Protein AF-A0AAF0VC03-F1 (afdb_monomer)

Sequence (103 aa):
TRFEVRVPGADSNPYLVLATIISLGLRGIERKLEISSPPLAKGNMADIDSHKLVRLARSLKEANERFMRQGSVAREIFGDEFVQHFGGTREHEIQLWEQTVTD

Radius of gyration: 16.44 Å; Cα contacts (8 Å, |Δi|>4): 39; chains: 1; bounding box: 40×31×49 Å

pLDDT: mean 89.83, std 13.24, range [54.06, 98.56]

Foldseek 3Di:
DDDDDPPDDPPDDVVVVVLVVVQVVVVCVVVVDDPQDDPDDPDPPPPDPVVSDDDDDPDLVRNLCQQQDDPHVNCVRVNNVCNVVVSVVSVVVVVVVVPDDDD

Structure (mmCIF, N/CA/C/O backbone):
data_AF-A0AAF0VC03-F1
#
_entry.id   AF-A0AAF0VC03-F1
#
loop_
_atom_site.group_PDB
_atom_site.id
_atom_site.type_symbol
_atom_site.label_atom_id
_atom_site.label_alt_id
_atom_site.label_comp_id
_atom_site.label_asym_id
_atom_site.label_entity_id
_atom_site.label_seq_id
_atom_site.pdbx_PDB_ins_code
_atom_site.Cartn_x
_atom_site.Cartn_y
_atom_site.Cartn_z
_atom_site.occupancy
_atom_site.B_iso_or_equiv
_atom_site.auth_seq_id
_atom_site.auth_comp_id
_atom_site.auth_asym_id
_atom_site.auth_atom_id
_atom_site.pdbx_PDB_model_num
ATOM 1 N N . THR A 1 1 ? 22.233 -10.449 -8.658 1.00 81.25 1 THR A N 1
ATOM 2 C CA . THR A 1 1 ? 21.700 -9.107 -8.332 1.00 81.25 1 THR A CA 1
ATOM 3 C C . THR A 1 1 ? 20.280 -9.247 -7.815 1.00 81.25 1 THR A C 1
ATOM 5 O O . THR A 1 1 ? 19.571 -10.084 -8.354 1.00 81.25 1 THR A O 1
ATOM 8 N N . ARG A 1 2 ? 19.877 -8.513 -6.765 1.00 87.00 2 ARG A N 1
ATOM 9 C CA . ARG A 1 2 ? 18.509 -8.543 -6.199 1.00 87.00 2 ARG A CA 1
ATOM 10 C C . ARG A 1 2 ? 18.029 -7.136 -5.837 1.00 87.00 2 ARG A C 1
ATOM 12 O O . ARG A 1 2 ? 18.863 -6.286 -5.537 1.00 87.00 2 ARG A O 1
ATOM 19 N N . PHE A 1 3 ? 16.714 -6.932 -5.819 1.00 85.00 3 PHE A N 1
ATOM 20 C CA . PHE A 1 3 ? 16.065 -5.716 -5.327 1.00 85.00 3 PHE A CA 1
ATOM 21 C C . PHE A 1 3 ? 15.442 -5.997 -3.953 1.00 85.00 3 PHE A C 1
ATOM 23 O O . PHE A 1 3 ? 14.741 -6.993 -3.796 1.00 85.00 3 PHE A O 1
ATOM 30 N N . GLU A 1 4 ? 15.737 -5.171 -2.949 1.00 90.06 4 GLU A N 1
ATOM 31 C CA . GLU A 1 4 ? 15.247 -5.345 -1.575 1.00 90.06 4 GLU A CA 1
ATOM 32 C C . GLU A 1 4 ? 14.234 -4.243 -1.243 1.00 90.06 4 GLU A C 1
ATOM 34 O O . GLU A 1 4 ? 14.589 -3.067 -1.170 1.00 90.06 4 GLU A O 1
ATOM 39 N N . VAL A 1 5 ? 12.972 -4.622 -1.023 1.00 91.81 5 VAL A N 1
ATOM 40 C CA . VAL A 1 5 ? 11.905 -3.700 -0.614 1.00 91.81 5 VAL A CA 1
ATOM 41 C C . VAL A 1 5 ? 11.752 -3.771 0.901 1.00 91.81 5 VAL A C 1
ATOM 43 O O . VAL A 1 5 ? 11.238 -4.750 1.429 1.00 91.81 5 VAL A O 1
ATOM 46 N N . ARG A 1 6 ? 12.207 -2.728 1.601 1.00 92.44 6 ARG A N 1
ATOM 47 C CA . ARG A 1 6 ? 12.274 -2.679 3.078 1.00 92.44 6 ARG A CA 1
ATOM 48 C C . ARG A 1 6 ? 11.104 -1.934 3.738 1.00 92.44 6 ARG A C 1
ATOM 50 O O . ARG A 1 6 ? 11.177 -1.626 4.919 1.00 92.44 6 ARG A O 1
ATOM 57 N N . VAL A 1 7 ? 10.083 -1.572 2.959 1.00 93.19 7 VAL A N 1
ATOM 58 C CA . VAL A 1 7 ? 8.918 -0.796 3.424 1.00 93.19 7 VAL A CA 1
ATOM 59 C C . VAL A 1 7 ? 7.889 -1.653 4.182 1.00 93.19 7 VAL A C 1
ATOM 61 O O . VAL A 1 7 ? 7.402 -1.175 5.202 1.00 93.19 7 VAL A O 1
ATOM 64 N N . PRO A 1 8 ? 7.536 -2.879 3.738 1.00 95.62 8 PRO A N 1
ATOM 65 C CA . PRO A 1 8 ? 6.563 -3.710 4.448 1.00 95.62 8 PRO A CA 1
ATOM 66 C C . PRO A 1 8 ? 7.030 -4.102 5.856 1.00 95.62 8 PRO A C 1
ATOM 68 O O . PRO A 1 8 ? 8.179 -4.509 6.040 1.00 95.62 8 PRO A O 1
ATOM 71 N N . GLY A 1 9 ? 6.118 -4.008 6.827 1.00 95.00 9 GLY A N 1
ATOM 72 C CA . GLY A 1 9 ? 6.304 -4.495 8.195 1.00 95.00 9 GLY A CA 1
ATOM 73 C C . GLY A 1 9 ? 5.940 -5.975 8.351 1.00 95.00 9 GLY A C 1
ATOM 74 O O . GLY A 1 9 ? 5.387 -6.598 7.444 1.00 95.00 9 GLY A O 1
ATOM 75 N N . ALA A 1 10 ? 6.242 -6.553 9.517 1.00 95.06 10 ALA A N 1
ATOM 76 C CA . ALA A 1 10 ? 5.933 -7.957 9.827 1.00 95.06 10 ALA A CA 1
ATOM 77 C C . ALA A 1 10 ? 4.422 -8.243 9.968 1.00 95.06 10 ALA A C 1
ATOM 79 O O . ALA A 1 10 ? 3.996 -9.390 9.888 1.00 95.06 10 ALA A O 1
ATOM 80 N N . ASP A 1 11 ? 3.628 -7.195 10.165 1.00 94.94 11 ASP A N 1
ATOM 81 C CA . ASP A 1 11 ? 2.166 -7.173 10.240 1.00 94.94 11 ASP A CA 1
ATOM 82 C C . ASP A 1 11 ? 1.482 -7.194 8.859 1.00 94.94 11 ASP A C 1
ATOM 84 O O . ASP A 1 11 ? 0.266 -7.347 8.756 1.00 94.94 11 ASP A O 1
ATOM 88 N N . SER A 1 12 ? 2.250 -7.046 7.777 1.00 96.31 12 SER A N 1
ATOM 89 C CA . SER A 1 12 ? 1.712 -6.972 6.420 1.00 96.31 12 SER A CA 1
ATOM 90 C C . SER A 1 12 ? 1.285 -8.342 5.883 1.00 96.31 12 SER A C 1
ATOM 92 O O . SER A 1 12 ? 1.979 -9.344 6.047 1.00 96.31 12 SER A O 1
ATOM 94 N N . ASN A 1 13 ? 0.177 -8.385 5.136 1.00 97.06 13 ASN A N 1
ATOM 95 C CA . ASN A 1 13 ? -0.236 -9.598 4.429 1.00 97.06 13 ASN A CA 1
ATOM 96 C C . ASN A 1 13 ? 0.762 -9.917 3.289 1.00 97.06 13 ASN A C 1
ATOM 98 O O . ASN A 1 13 ? 0.860 -9.131 2.339 1.00 97.06 13 ASN A O 1
ATOM 102 N N . PRO A 1 14 ? 1.471 -11.063 3.323 1.00 96.94 14 PRO A N 1
ATOM 103 C CA . PRO A 1 14 ? 2.548 -11.354 2.375 1.00 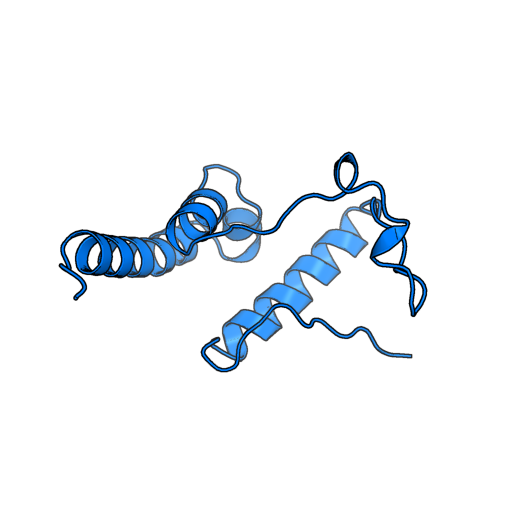96.94 14 PRO A CA 1
ATOM 104 C C . PRO A 1 14 ? 2.060 -11.487 0.927 1.00 96.94 14 PRO A C 1
ATOM 106 O O . PRO A 1 14 ? 2.791 -11.133 0.001 1.00 96.94 14 PRO A O 1
ATOM 109 N N . TYR A 1 15 ? 0.820 -11.936 0.716 1.00 97.31 15 TYR A N 1
ATOM 110 C CA . TYR A 1 15 ? 0.236 -12.048 -0.620 1.00 97.31 15 TYR A CA 1
ATOM 111 C C . TYR A 1 15 ? -0.007 -10.668 -1.233 1.00 97.31 15 TYR A C 1
ATOM 113 O O . TYR A 1 15 ? 0.374 -10.427 -2.377 1.00 97.31 15 TYR A O 1
ATOM 121 N N . LEU A 1 16 ? -0.577 -9.740 -0.456 1.00 96.94 16 LEU A N 1
ATOM 122 C CA . LEU A 1 16 ? -0.814 -8.368 -0.912 1.00 96.94 16 LEU A CA 1
ATOM 123 C C . LEU A 1 16 ? 0.499 -7.620 -1.148 1.00 96.94 16 LEU A C 1
ATOM 125 O O . LEU A 1 16 ? 0.617 -6.884 -2.126 1.00 96.94 16 LEU A O 1
ATOM 129 N N . VAL A 1 17 ? 1.505 -7.841 -0.298 1.00 96.94 17 VAL A N 1
ATOM 130 C CA . VAL A 1 17 ? 2.844 -7.266 -0.479 1.00 96.94 17 VA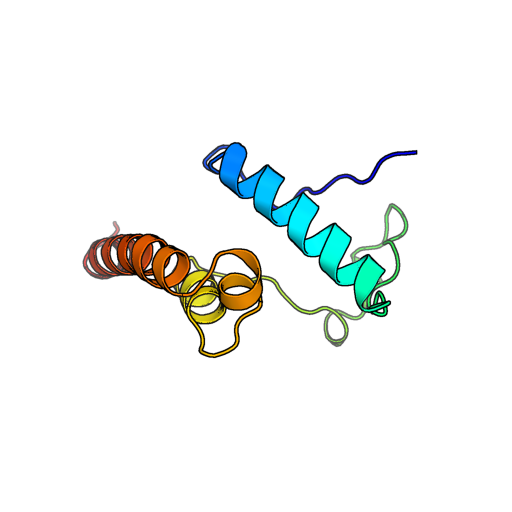L A CA 1
ATOM 131 C C . VAL A 1 17 ? 3.463 -7.738 -1.792 1.00 96.94 17 VAL A C 1
ATOM 133 O O . VAL A 1 17 ? 3.888 -6.910 -2.598 1.00 96.94 17 VAL A O 1
ATOM 136 N N . LEU A 1 18 ? 3.488 -9.050 -2.040 1.00 96.75 18 LEU A N 1
ATOM 137 C CA . LEU A 1 18 ? 4.100 -9.596 -3.249 1.00 96.75 18 LEU A CA 1
ATOM 138 C C . LEU A 1 18 ? 3.347 -9.163 -4.515 1.00 96.75 18 LEU A C 1
ATOM 140 O O . LEU A 1 18 ? 3.984 -8.734 -5.477 1.00 96.75 18 LEU A O 1
ATOM 144 N N . ALA A 1 19 ? 2.010 -9.198 -4.491 1.00 97.06 19 ALA A N 1
ATOM 145 C CA . ALA A 1 19 ? 1.177 -8.705 -5.587 1.00 97.06 19 ALA A CA 1
ATOM 146 C C . ALA A 1 19 ? 1.456 -7.221 -5.881 1.00 97.06 19 ALA A C 1
ATOM 148 O O . ALA A 1 19 ? 1.665 -6.849 -7.032 1.00 97.06 19 ALA A O 1
ATOM 149 N N . THR A 1 20 ? 1.554 -6.385 -4.841 1.00 97.19 20 THR A N 1
ATOM 150 C CA . THR A 1 20 ? 1.875 -4.956 -4.980 1.00 97.19 20 THR A CA 1
ATOM 151 C C . THR A 1 20 ? 3.237 -4.747 -5.641 1.00 97.19 20 THR A C 1
ATOM 153 O O . THR A 1 20 ? 3.350 -3.966 -6.585 1.00 97.19 20 THR A O 1
ATOM 156 N N . ILE A 1 21 ? 4.276 -5.441 -5.160 1.00 96.50 21 ILE A N 1
ATOM 157 C CA . ILE A 1 21 ? 5.650 -5.285 -5.661 1.00 96.50 21 ILE A CA 1
ATOM 158 C C . ILE A 1 21 ? 5.742 -5.700 -7.132 1.00 96.50 21 ILE A C 1
ATOM 160 O O . ILE A 1 21 ? 6.320 -4.965 -7.934 1.00 96.50 21 ILE A O 1
ATOM 164 N N . ILE A 1 22 ? 5.163 -6.849 -7.494 1.00 96.50 22 ILE A N 1
ATOM 165 C CA . ILE A 1 22 ? 5.194 -7.353 -8.872 1.00 96.50 22 ILE A CA 1
ATOM 166 C C . ILE A 1 22 ? 4.422 -6.411 -9.801 1.00 96.50 22 ILE A C 1
ATOM 168 O O . ILE A 1 22 ? 4.970 -5.996 -10.821 1.00 96.50 22 ILE A O 1
ATOM 172 N N . SER A 1 23 ? 3.197 -6.017 -9.440 1.00 97.50 23 SER A N 1
ATOM 173 C CA . SER A 1 23 ? 2.373 -5.151 -10.290 1.00 97.50 23 SER A CA 1
ATOM 174 C C . SER A 1 23 ? 2.973 -3.756 -10.471 1.00 97.50 23 SER A C 1
ATOM 176 O O . SER A 1 23 ? 2.986 -3.234 -11.584 1.00 97.50 23 SER A O 1
ATOM 178 N N . LEU A 1 24 ? 3.534 -3.150 -9.416 1.00 96.44 24 LEU A N 1
ATOM 179 C CA . LEU A 1 24 ? 4.226 -1.859 -9.530 1.00 96.44 24 LEU A CA 1
ATOM 180 C C . LEU A 1 24 ? 5.508 -1.962 -10.359 1.00 96.44 24 LEU A C 1
ATOM 182 O O . LEU A 1 24 ? 5.801 -1.057 -11.143 1.00 96.44 24 LEU A O 1
ATOM 186 N N . GLY A 1 25 ? 6.261 -3.054 -10.199 1.00 95.00 25 GLY A N 1
ATOM 187 C CA . GLY A 1 25 ? 7.451 -3.329 -10.999 1.00 95.00 25 GLY A CA 1
ATOM 188 C C . GLY A 1 25 ? 7.115 -3.445 -12.484 1.00 95.00 25 GLY A C 1
ATOM 189 O O . GLY A 1 25 ? 7.725 -2.760 -13.305 1.00 95.00 25 GLY A O 1
ATOM 190 N N . LEU A 1 26 ? 6.096 -4.242 -12.821 1.00 96.81 26 LEU A N 1
ATOM 191 C CA . LEU A 1 26 ? 5.623 -4.406 -14.195 1.00 96.81 26 LEU A CA 1
ATOM 192 C C . LEU A 1 26 ? 5.135 -3.077 -14.783 1.00 96.81 26 LEU A C 1
ATOM 194 O O . LEU A 1 26 ? 5.600 -2.676 -15.847 1.00 96.81 26 LEU A O 1
ATOM 198 N N . ARG A 1 27 ? 4.304 -2.333 -14.044 1.00 97.00 27 ARG A N 1
ATOM 199 C CA . ARG A 1 27 ? 3.827 -0.999 -14.436 1.00 97.00 27 ARG A CA 1
ATOM 200 C C . ARG A 1 27 ? 4.975 -0.037 -14.749 1.00 97.00 27 ARG A C 1
ATOM 202 O O . ARG A 1 27 ? 4.894 0.734 -15.705 1.00 97.00 27 ARG A O 1
ATOM 209 N N . GLY A 1 28 ? 6.032 -0.053 -13.936 1.00 95.75 28 GLY A N 1
ATOM 210 C CA . GLY A 1 28 ? 7.227 0.762 -14.154 1.00 95.75 28 GLY A CA 1
ATOM 211 C C . GLY A 1 28 ? 7.949 0.409 -15.454 1.00 95.75 28 GLY A C 1
ATOM 212 O O . GLY A 1 28 ? 8.325 1.313 -16.200 1.00 95.75 28 GLY A O 1
ATOM 213 N N . ILE A 1 29 ? 8.087 -0.889 -15.744 1.00 96.12 29 ILE A N 1
ATOM 214 C CA . ILE A 1 29 ? 8.711 -1.406 -16.970 1.00 96.12 29 ILE A CA 1
ATOM 215 C C . ILE A 1 29 ? 7.881 -1.028 -18.201 1.00 96.12 29 ILE A C 1
ATOM 217 O O . ILE A 1 29 ? 8.412 -0.430 -19.136 1.00 96.12 29 ILE A O 1
ATOM 221 N N . GLU A 1 30 ? 6.583 -1.332 -18.192 1.00 97.38 30 GLU A N 1
ATOM 222 C CA . GLU A 1 30 ? 5.678 -1.094 -19.323 1.00 97.38 30 GLU A CA 1
ATOM 223 C C . GLU A 1 30 ? 5.599 0.386 -19.696 1.00 97.38 30 GLU A C 1
ATOM 225 O O . GLU A 1 30 ? 5.632 0.746 -20.873 1.00 97.38 30 GLU A O 1
ATOM 230 N N . ARG A 1 31 ? 5.546 1.261 -18.686 1.00 97.25 31 ARG A N 1
ATOM 231 C CA . ARG A 1 31 ? 5.446 2.713 -18.879 1.00 97.25 31 ARG A CA 1
ATOM 232 C C . ARG A 1 31 ? 6.793 3.418 -18.964 1.00 97.25 31 ARG A C 1
ATOM 234 O O . ARG A 1 31 ? 6.809 4.633 -19.131 1.00 97.25 31 ARG A O 1
ATOM 241 N N . LYS A 1 32 ? 7.904 2.682 -18.845 1.00 96.56 32 LYS A N 1
ATOM 242 C CA . LYS A 1 32 ? 9.273 3.222 -18.837 1.00 96.56 32 LYS A CA 1
ATOM 243 C C . LYS A 1 32 ? 9.419 4.403 -17.869 1.00 96.56 32 LYS A C 1
ATOM 245 O O . LYS A 1 32 ? 9.943 5.452 -18.236 1.00 96.56 32 LYS A O 1
ATOM 250 N N . LEU A 1 33 ? 8.896 4.246 -16.651 1.00 94.62 33 LEU A N 1
ATOM 251 C CA . LEU A 1 33 ? 8.889 5.326 -15.664 1.00 94.62 33 LEU A CA 1
ATOM 252 C C . LEU A 1 33 ? 10.312 5.680 -15.234 1.00 94.62 33 LEU A C 1
ATOM 254 O O . LEU A 1 33 ? 11.134 4.801 -14.971 1.00 94.62 33 LEU A O 1
ATOM 258 N N . GLU A 1 34 ? 10.580 6.978 -15.124 1.00 90.62 34 GLU A N 1
ATOM 259 C CA . GLU A 1 34 ? 11.854 7.479 -14.628 1.00 90.62 34 GLU A CA 1
ATOM 260 C C . GLU A 1 34 ? 11.978 7.233 -13.117 1.00 90.62 34 GLU A C 1
ATOM 262 O O . GLU A 1 34 ? 11.050 7.480 -12.343 1.00 90.62 34 GLU A O 1
ATOM 267 N N . ILE A 1 35 ? 13.144 6.750 -12.686 1.00 84.69 35 ILE A N 1
ATOM 268 C CA . ILE A 1 35 ? 13.466 6.607 -11.267 1.00 84.69 35 ILE A CA 1
ATOM 269 C C . ILE A 1 35 ? 14.029 7.946 -10.792 1.00 84.69 35 ILE A C 1
ATOM 271 O O . ILE A 1 35 ? 15.217 8.224 -10.928 1.00 84.69 35 ILE A O 1
ATOM 275 N N . SER A 1 36 ? 13.157 8.776 -10.224 1.00 76.38 36 SER A N 1
ATOM 276 C CA . SER A 1 36 ? 13.492 10.142 -9.806 1.00 76.38 36 SER A CA 1
ATOM 277 C C . SER A 1 36 ? 14.470 10.221 -8.628 1.00 76.38 36 SER A C 1
ATOM 279 O O . SER A 1 36 ? 15.050 11.275 -8.380 1.00 76.38 36 SER A O 1
ATOM 281 N N . SER A 1 37 ? 14.649 9.134 -7.871 1.00 71.06 37 SER A N 1
ATOM 282 C CA . SER A 1 37 ? 15.606 9.071 -6.763 1.00 71.06 37 SER A CA 1
ATOM 283 C C . SER A 1 37 ? 16.688 8.030 -7.045 1.00 71.06 37 SER A C 1
ATOM 285 O O . SER A 1 37 ? 16.372 6.839 -7.103 1.00 71.06 37 SER A O 1
ATOM 287 N N . PRO A 1 38 ? 17.961 8.439 -7.195 1.00 67.38 38 PRO A N 1
ATOM 288 C CA . PRO A 1 38 ? 19.046 7.493 -7.405 1.00 67.38 38 PRO A CA 1
ATOM 289 C C . PRO A 1 38 ? 19.217 6.576 -6.181 1.00 67.38 38 PRO A C 1
ATOM 291 O O . PRO A 1 38 ? 18.830 6.950 -5.067 1.00 67.38 38 PRO A O 1
ATOM 294 N N . PRO A 1 39 ? 19.821 5.385 -6.352 1.00 67.50 39 PRO A N 1
ATOM 295 C CA . PRO A 1 39 ? 20.169 4.523 -5.232 1.00 67.50 39 PRO A CA 1
ATOM 296 C C . PRO A 1 39 ? 21.027 5.296 -4.234 1.00 67.50 39 PRO A C 1
ATOM 298 O O . PRO A 1 39 ? 22.051 5.875 -4.598 1.00 67.50 39 PRO A O 1
ATOM 301 N N . LEU A 1 40 ? 20.615 5.300 -2.971 1.00 66.69 40 LEU A N 1
ATOM 302 C CA . LEU A 1 40 ? 21.390 5.945 -1.924 1.00 66.69 40 LEU A CA 1
ATOM 303 C C . LEU A 1 40 ? 22.702 5.178 -1.738 1.00 66.69 40 LEU A C 1
ATOM 305 O O . LEU A 1 40 ? 22.694 3.975 -1.462 1.00 66.69 40 LEU A O 1
ATOM 309 N N . 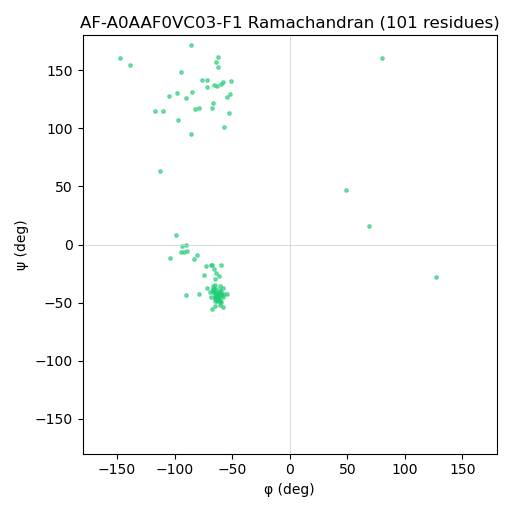ALA A 1 41 ? 23.835 5.865 -1.897 1.00 58.66 41 ALA A N 1
ATOM 310 C CA . ALA A 1 41 ? 25.128 5.298 -1.544 1.00 58.66 41 ALA A CA 1
ATOM 311 C C . ALA A 1 41 ? 25.129 4.951 -0.045 1.00 58.66 41 ALA A C 1
ATOM 313 O O . ALA A 1 41 ? 24.613 5.712 0.779 1.00 58.66 41 ALA A O 1
ATOM 314 N N . LYS A 1 42 ? 25.690 3.791 0.320 1.00 56.94 42 LYS A N 1
ATOM 315 C CA . LYS A 1 42 ? 25.843 3.383 1.725 1.00 56.94 42 LYS A CA 1
ATOM 316 C C . LYS A 1 42 ? 26.557 4.496 2.504 1.00 56.94 42 LYS A C 1
ATOM 318 O O . LYS A 1 42 ? 27.741 4.710 2.277 1.00 56.94 42 LYS A O 1
ATOM 323 N N . GLY A 1 43 ? 25.859 5.147 3.436 1.00 54.59 43 GLY A N 1
ATOM 324 C CA . GLY A 1 43 ? 26.476 5.998 4.461 1.00 54.59 43 GLY A CA 1
ATOM 325 C C . GLY A 1 43 ? 25.942 7.425 4.577 1.00 54.59 43 GLY A C 1
ATOM 326 O O . GLY A 1 43 ? 25.939 7.952 5.683 1.00 54.59 43 GLY A O 1
ATOM 327 N N . ASN A 1 44 ? 25.411 8.037 3.514 1.00 54.06 44 ASN A N 1
ATOM 328 C CA . ASN A 1 44 ? 25.174 9.489 3.531 1.00 54.06 44 ASN A CA 1
ATOM 329 C C . ASN A 1 44 ? 23.686 9.847 3.514 1.00 54.06 44 ASN A C 1
ATOM 331 O O . ASN A 1 44 ? 23.202 10.507 2.602 1.00 54.06 44 ASN A O 1
ATOM 335 N N . MET A 1 45 ? 22.952 9.448 4.558 1.00 55.84 45 MET A N 1
ATOM 336 C CA . MET A 1 45 ? 21.615 10.018 4.801 1.00 55.84 45 MET A CA 1
ATOM 337 C C . MET A 1 45 ? 21.690 11.528 5.104 1.00 55.84 45 MET A C 1
ATOM 339 O O . MET A 1 45 ? 20.721 12.240 4.865 1.00 55.84 45 MET A O 1
ATOM 343 N N . ALA A 1 46 ? 22.840 12.005 5.601 1.00 57.06 46 ALA A N 1
ATOM 344 C CA . ALA A 1 46 ? 23.087 13.400 5.966 1.00 57.06 46 ALA A CA 1
ATOM 345 C C . ALA A 1 46 ? 23.285 14.348 4.764 1.00 57.06 46 ALA A C 1
ATOM 347 O O . ALA A 1 46 ? 22.972 15.527 4.887 1.00 57.06 46 ALA A O 1
ATOM 348 N N . ASP A 1 47 ? 23.740 13.843 3.609 1.00 55.41 47 ASP A N 1
ATOM 349 C CA . ASP A 1 47 ? 23.999 14.667 2.409 1.00 55.41 47 ASP A CA 1
ATOM 350 C C . ASP A 1 47 ? 22.803 14.730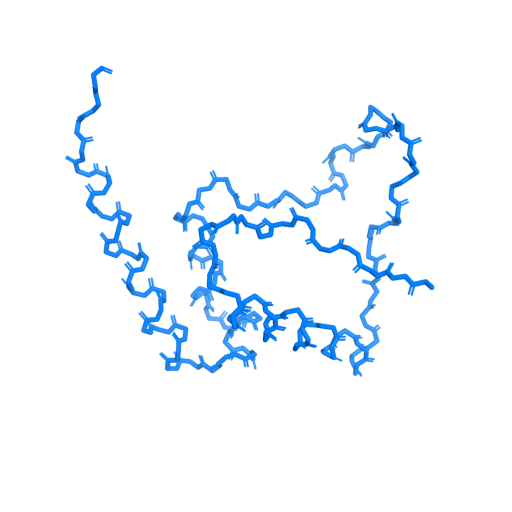 1.450 1.00 55.41 47 ASP A C 1
ATOM 352 O O . ASP A 1 47 ? 22.860 15.371 0.398 1.00 55.41 47 ASP A O 1
ATOM 356 N N . ILE A 1 48 ? 21.710 14.035 1.773 1.00 63.62 48 ILE A N 1
ATOM 357 C CA . ILE A 1 48 ? 20.522 14.058 0.931 1.00 63.62 48 ILE A CA 1
ATOM 358 C C . ILE A 1 48 ? 19.733 15.307 1.273 1.00 63.62 48 ILE A C 1
ATOM 360 O O . ILE A 1 48 ? 19.207 15.444 2.378 1.00 63.62 48 ILE A O 1
ATOM 364 N N . ASP A 1 49 ? 19.608 16.198 0.294 1.00 63.47 49 ASP A N 1
ATOM 365 C CA . ASP A 1 49 ? 18.675 17.310 0.370 1.00 63.47 49 ASP A CA 1
ATOM 366 C C . ASP A 1 49 ? 17.263 16.758 0.597 1.00 63.47 49 ASP A C 1
ATOM 368 O O . ASP A 1 49 ? 16.605 16.248 -0.314 1.00 63.47 49 ASP A O 1
ATOM 372 N N . SER A 1 50 ? 16.813 16.828 1.849 1.00 60.03 50 SER A N 1
ATOM 373 C CA . SER A 1 50 ? 15.529 16.275 2.276 1.00 60.03 50 SER A CA 1
ATOM 374 C C . SER A 1 50 ? 14.339 16.896 1.537 1.00 60.03 50 SER A C 1
ATOM 376 O O . SER A 1 50 ? 13.279 16.273 1.488 1.00 60.03 50 SER A O 1
ATOM 37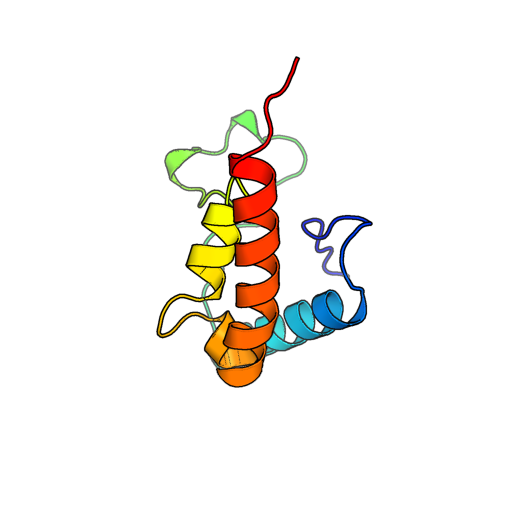8 N N . HIS A 1 51 ? 14.520 18.063 0.901 1.00 61.88 51 HIS A N 1
ATOM 379 C CA . HIS A 1 51 ? 13.510 18.705 0.058 1.00 61.88 51 HIS A CA 1
ATOM 380 C C . HIS A 1 51 ? 13.301 17.989 -1.282 1.00 61.88 51 HIS A C 1
ATOM 382 O O . HIS A 1 51 ? 12.263 18.174 -1.912 1.00 61.88 51 HIS A O 1
ATOM 388 N N . LYS A 1 52 ? 14.251 17.154 -1.720 1.00 66.69 52 LYS A N 1
ATOM 389 C CA . LYS A 1 52 ? 14.153 16.370 -2.964 1.00 66.69 52 LYS A CA 1
ATOM 390 C C . LYS A 1 52 ? 13.556 14.977 -2.758 1.00 66.69 52 LYS A C 1
ATOM 392 O O . LYS A 1 52 ? 13.321 14.269 -3.734 1.00 66.69 52 LYS A O 1
ATOM 397 N N . LEU A 1 53 ? 13.311 14.568 -1.510 1.00 73.00 53 LEU A N 1
ATOM 398 C CA . LEU A 1 53 ? 12.726 13.269 -1.189 1.00 73.00 53 LEU A CA 1
ATOM 399 C C . LEU A 1 53 ? 11.224 13.383 -0.935 1.00 73.00 53 LEU A C 1
ATOM 401 O O . LEU A 1 53 ? 10.766 14.157 -0.095 1.00 73.00 53 LEU A O 1
ATOM 405 N N . VAL A 1 54 ? 10.450 12.523 -1.595 1.00 80.81 54 VAL A N 1
ATOM 406 C CA . VAL A 1 54 ? 9.033 12.352 -1.270 1.00 80.81 54 VAL A CA 1
ATOM 407 C C . VAL A 1 54 ? 8.924 11.472 -0.028 1.00 80.81 54 VAL A C 1
ATOM 409 O O . VAL A 1 54 ? 9.324 10.308 -0.038 1.00 80.81 54 VAL A O 1
ATOM 412 N N . ARG A 1 55 ? 8.372 12.021 1.057 1.00 85.25 55 ARG A N 1
ATOM 413 C CA . ARG A 1 55 ? 8.125 11.252 2.282 1.00 85.25 55 ARG A CA 1
ATOM 414 C C . ARG A 1 55 ? 6.976 10.258 2.094 1.00 85.25 55 ARG A C 1
ATOM 416 O O . ARG A 1 55 ? 5.944 10.565 1.481 1.00 85.25 55 ARG A O 1
ATOM 423 N N . LEU A 1 56 ? 7.143 9.077 2.689 1.00 91.19 56 LEU A N 1
ATOM 424 C CA . LEU A 1 56 ? 6.043 8.138 2.896 1.00 91.19 56 LEU A CA 1
ATOM 425 C C . LEU A 1 56 ? 4.979 8.761 3.810 1.00 91.19 56 LEU A C 1
ATOM 427 O O . LEU A 1 56 ? 5.239 9.739 4.516 1.00 91.19 56 LEU A O 1
ATOM 431 N N . ALA A 1 57 ? 3.776 8.193 3.768 1.00 95.25 57 ALA A N 1
ATOM 432 C CA . ALA A 1 57 ? 2.709 8.575 4.681 1.00 95.25 57 ALA A CA 1
ATOM 433 C C . ALA A 1 57 ? 3.150 8.366 6.139 1.00 95.25 57 ALA A C 1
ATOM 435 O O . ALA A 1 57 ? 3.819 7.382 6.453 1.00 95.25 57 ALA A O 1
ATOM 436 N N . ARG A 1 58 ? 2.787 9.300 7.020 1.00 95.69 58 ARG A N 1
ATOM 437 C CA . ARG A 1 58 ? 3.191 9.288 8.438 1.00 95.69 58 ARG A CA 1
ATOM 438 C C . ARG A 1 58 ? 2.168 8.635 9.359 1.00 95.69 58 ARG A C 1
ATOM 440 O O . ARG A 1 58 ? 2.429 8.481 10.546 1.00 95.69 58 ARG A O 1
ATOM 447 N N . SER A 1 59 ? 1.005 8.287 8.829 1.00 96.88 59 SER A N 1
ATOM 448 C CA . SER A 1 59 ? -0.062 7.622 9.562 1.00 96.88 59 SER A CA 1
ATOM 449 C C . SER A 1 59 ? -0.834 6.691 8.638 1.00 96.88 59 SER A C 1
ATOM 451 O O . SER A 1 59 ? -0.816 6.854 7.412 1.00 96.88 59 SER A O 1
ATOM 453 N N . LEU A 1 60 ? -1.557 5.741 9.236 1.00 97.00 60 LEU A N 1
ATOM 454 C CA . LEU A 1 60 ? -2.482 4.885 8.497 1.00 97.00 60 LEU A CA 1
ATOM 455 C C . LEU A 1 60 ? -3.543 5.718 7.765 1.00 97.00 60 LEU A C 1
ATOM 457 O O . LEU A 1 60 ? -3.865 5.416 6.622 1.00 97.00 60 LEU A O 1
ATOM 461 N N . LYS A 1 61 ? -4.009 6.813 8.378 1.00 98.19 61 LYS A N 1
ATOM 462 C CA . LYS A 1 61 ? -4.952 7.764 7.776 1.00 98.19 61 LYS A CA 1
ATOM 463 C C . LYS A 1 61 ? -4.427 8.358 6.475 1.00 98.19 61 LYS A C 1
ATOM 465 O O . LYS A 1 61 ? -5.062 8.213 5.437 1.00 98.19 61 LYS A O 1
ATOM 470 N N . GLU A 1 62 ? -3.228 8.932 6.504 1.00 98.06 62 GLU A N 1
ATOM 471 C CA . GLU A 1 62 ? -2.616 9.517 5.308 1.00 98.06 62 GLU A CA 1
ATOM 472 C C . GLU A 1 62 ? -2.333 8.450 4.235 1.00 98.06 62 GLU A C 1
ATOM 474 O O . GLU A 1 62 ? -2.507 8.695 3.039 1.00 98.06 62 GLU A O 1
ATOM 479 N N . ALA A 1 63 ? -1.909 7.248 4.642 1.00 97.69 63 ALA A N 1
ATOM 480 C CA . ALA A 1 63 ? -1.685 6.141 3.718 1.00 97.69 63 ALA A CA 1
ATOM 481 C C . ALA A 1 63 ? -2.993 5.706 3.041 1.00 97.69 63 ALA A C 1
ATOM 483 O O . ALA A 1 63 ? -3.023 5.531 1.821 1.00 97.69 63 ALA A O 1
ATOM 484 N N . ASN A 1 64 ? -4.072 5.587 3.816 1.00 98.38 64 ASN A N 1
ATOM 485 C CA . ASN A 1 64 ? -5.377 5.159 3.336 1.00 98.38 64 ASN A CA 1
ATOM 486 C C . ASN A 1 64 ? -6.028 6.208 2.422 1.00 98.38 64 ASN A C 1
ATOM 488 O O . ASN A 1 64 ? -6.530 5.862 1.357 1.00 98.38 64 ASN A O 1
ATOM 492 N N . GLU A 1 65 ? -5.918 7.497 2.751 1.00 98.19 65 GLU A N 1
ATOM 493 C CA . GLU A 1 65 ? -6.366 8.595 1.883 1.00 98.19 65 GLU A CA 1
ATOM 494 C C . GLU A 1 65 ? -5.660 8.571 0.516 1.00 98.19 65 GLU A C 1
ATOM 496 O O . GLU A 1 65 ? -6.292 8.743 -0.530 1.00 98.19 65 GLU A O 1
ATOM 501 N N . ARG A 1 66 ? -4.339 8.334 0.496 1.00 97.81 66 ARG A N 1
ATOM 502 C CA . ARG A 1 66 ? -3.569 8.187 -0.753 1.00 97.81 66 ARG A CA 1
ATOM 503 C C . ARG A 1 66 ? -3.977 6.924 -1.522 1.00 97.81 66 ARG A C 1
ATOM 505 O O . ARG A 1 66 ? -4.082 6.977 -2.747 1.00 97.81 66 ARG A O 1
ATOM 512 N N . PHE A 1 67 ? -4.207 5.815 -0.819 1.00 98.25 67 PHE A N 1
ATOM 513 C CA . PHE A 1 67 ? -4.620 4.530 -1.389 1.00 98.25 67 PHE A CA 1
ATOM 514 C C . PHE A 1 67 ? -6.013 4.608 -2.032 1.00 98.25 67 PHE A C 1
ATOM 516 O O . PHE A 1 67 ? -6.186 4.191 -3.176 1.00 98.25 67 PHE A O 1
ATOM 523 N N . MET A 1 68 ? -6.990 5.212 -1.353 1.00 98.31 68 MET A N 1
ATOM 524 C CA . MET A 1 68 ? -8.387 5.270 -1.796 1.00 98.31 68 MET A CA 1
ATOM 525 C C . MET A 1 68 ? -8.692 6.390 -2.794 1.00 98.31 68 MET A C 1
ATOM 527 O O . MET A 1 68 ? -9.769 6.373 -3.401 1.00 98.31 68 MET A O 1
ATOM 531 N N . ARG A 1 69 ? -7.780 7.353 -2.989 1.00 98.31 69 ARG A N 1
ATOM 532 C CA . ARG A 1 69 ? -7.984 8.501 -3.885 1.00 98.31 69 ARG A CA 1
ATOM 533 C C . ARG A 1 69 ? -8.454 8.063 -5.276 1.00 98.31 69 ARG A C 1
ATOM 535 O O . ARG A 1 69 ? -7.960 7.087 -5.834 1.00 98.31 69 ARG A O 1
ATOM 542 N N . GLN A 1 70 ? -9.381 8.823 -5.856 1.00 97.25 70 GLN A N 1
ATOM 543 C CA . GLN A 1 70 ? -9.759 8.690 -7.266 1.00 97.25 70 G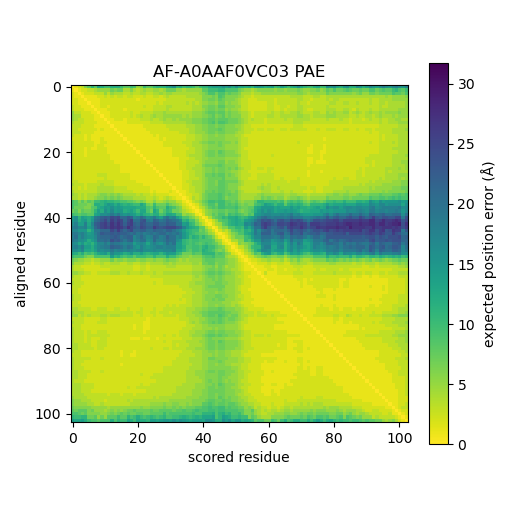LN A CA 1
ATOM 544 C C . GLN A 1 70 ? -8.505 8.735 -8.158 1.00 97.25 70 GLN A C 1
ATOM 546 O O . GLN A 1 70 ? -7.658 9.615 -8.000 1.00 97.25 70 GLN A O 1
ATOM 551 N N . GLY A 1 71 ? -8.363 7.755 -9.054 1.00 96.56 71 GLY A N 1
ATOM 552 C CA . GLY A 1 71 ? -7.188 7.624 -9.924 1.00 96.56 71 GLY A CA 1
ATOM 553 C C . GLY A 1 71 ? -5.884 7.233 -9.213 1.00 96.56 71 GLY A C 1
ATOM 554 O O . GLY A 1 71 ? -4.809 7.417 -9.784 1.00 96.56 71 GLY A O 1
ATOM 555 N N . SER A 1 72 ? -5.935 6.725 -7.975 1.00 97.94 72 SER A N 1
ATOM 556 C CA . SER A 1 72 ? -4.735 6.223 -7.302 1.00 97.94 72 SER A CA 1
ATOM 557 C C . SER A 1 72 ? -4.122 5.042 -8.062 1.00 97.94 72 SER A C 1
ATOM 559 O O . SER A 1 72 ? -4.808 4.250 -8.709 1.00 97.94 72 SER A O 1
ATOM 561 N N . VAL A 1 73 ? -2.806 4.868 -7.916 1.00 97.12 73 VAL A N 1
ATOM 562 C CA . VAL A 1 73 ? -2.104 3.695 -8.464 1.00 97.12 73 VAL A CA 1
ATOM 563 C C . VAL A 1 73 ? -2.639 2.392 -7.853 1.00 97.12 73 VAL A C 1
ATOM 565 O O . VAL A 1 73 ? -2.611 1.350 -8.497 1.00 97.12 73 VAL A O 1
ATOM 568 N N . ALA A 1 74 ? -3.175 2.442 -6.632 1.00 97.75 74 ALA A N 1
ATOM 569 C CA . ALA A 1 74 ? -3.813 1.285 -6.021 1.00 97.75 74 ALA A CA 1
ATOM 570 C C . ALA A 1 74 ? -5.068 0.846 -6.787 1.00 97.75 74 ALA A C 1
ATOM 572 O O . ALA A 1 74 ? -5.229 -0.347 -7.019 1.00 97.75 74 ALA A O 1
ATOM 573 N N . ARG A 1 75 ? -5.915 1.787 -7.232 1.00 98.06 75 ARG A N 1
ATOM 574 C CA . ARG A 1 75 ? -7.105 1.480 -8.050 1.00 98.06 75 ARG A CA 1
ATOM 575 C C . ARG A 1 75 ? -6.725 0.939 -9.420 1.00 98.06 75 ARG A C 1
ATOM 577 O O . ARG A 1 75 ? -7.366 0.022 -9.913 1.00 98.06 75 ARG A O 1
ATOM 584 N N . GLU A 1 76 ? -5.635 1.450 -9.988 1.00 96.56 76 GLU A N 1
ATOM 585 C CA . GLU A 1 76 ? -5.065 0.937 -11.236 1.00 96.56 76 GLU A CA 1
ATOM 586 C C . GLU A 1 76 ? -4.632 -0.539 -11.121 1.00 96.56 76 GLU A C 1
ATOM 588 O O . GLU A 1 76 ? -4.826 -1.308 -12.055 1.00 96.56 76 GLU A O 1
ATOM 593 N N . ILE A 1 77 ? -4.050 -0.937 -9.983 1.00 96.44 77 ILE A N 1
ATOM 594 C CA . ILE A 1 77 ? -3.453 -2.270 -9.792 1.00 96.44 77 ILE A CA 1
ATOM 595 C C . ILE A 1 77 ? -4.442 -3.295 -9.241 1.00 96.44 77 ILE A C 1
ATOM 597 O O . ILE A 1 77 ? -4.437 -4.447 -9.669 1.00 96.44 77 ILE A O 1
ATOM 601 N N . PHE A 1 78 ? -5.247 -2.901 -8.258 1.00 97.19 78 PHE A N 1
ATOM 602 C CA . PHE A 1 78 ? -6.131 -3.806 -7.525 1.00 97.19 78 PHE A CA 1
ATOM 603 C C . PHE A 1 78 ? -7.602 -3.686 -7.931 1.00 97.19 78 PHE A C 1
ATOM 605 O O . PHE A 1 78 ? -8.405 -4.537 -7.555 1.00 97.19 78 PHE A O 1
ATOM 612 N N . GLY A 1 79 ? -7.961 -2.655 -8.696 1.00 97.94 79 GLY A N 1
ATOM 613 C CA . GLY A 1 79 ? -9.343 -2.363 -9.051 1.00 97.94 79 GLY A CA 1
ATOM 614 C C . GLY A 1 79 ? -10.110 -1.639 -7.945 1.00 97.94 79 GLY A C 1
ATOM 615 O O . GLY A 1 79 ? -9.742 -1.639 -6.766 1.00 97.94 79 GLY A O 1
ATOM 616 N N . ASP A 1 80 ? -11.204 -0.997 -8.346 1.00 98.38 80 ASP A N 1
ATOM 617 C CA . ASP A 1 80 ? -11.985 -0.134 -7.461 1.00 98.38 80 ASP A CA 1
ATOM 618 C C . ASP A 1 80 ? -12.661 -0.885 -6.317 1.00 98.38 80 ASP A C 1
ATOM 620 O O . ASP A 1 80 ? -12.696 -0.373 -5.199 1.00 98.38 80 ASP A O 1
ATOM 624 N N . GLU A 1 81 ? -13.166 -2.091 -6.578 1.00 98.31 81 GLU A N 1
ATOM 625 C CA . GLU A 1 81 ? -13.872 -2.906 -5.585 1.00 98.31 81 GLU A CA 1
ATOM 626 C C . GLU A 1 81 ? -12.949 -3.296 -4.426 1.00 98.31 81 GLU A C 1
ATOM 628 O O . GLU A 1 81 ? -13.277 -3.064 -3.260 1.00 98.31 81 GLU A O 1
ATOM 633 N N . PHE A 1 82 ? -11.753 -3.808 -4.739 1.00 98.19 82 PHE A N 1
ATOM 634 C CA . PHE A 1 82 ? -10.771 -4.166 -3.720 1.00 98.19 82 PHE A CA 1
ATOM 635 C C . PHE A 1 82 ? -10.334 -2.944 -2.919 1.00 98.19 82 PHE A C 1
ATOM 637 O O . PHE A 1 82 ? -10.311 -2.989 -1.690 1.00 98.19 82 PHE A O 1
ATOM 644 N N . VAL A 1 83 ? -9.995 -1.844 -3.600 1.00 98.56 83 VAL A N 1
ATOM 645 C CA . VAL A 1 83 ? -9.543 -0.620 -2.927 1.00 98.56 83 VAL A CA 1
ATOM 646 C C . VAL A 1 83 ? -10.628 -0.072 -2.009 1.00 98.56 83 VAL A C 1
ATOM 648 O O . VAL A 1 83 ? -10.320 0.344 -0.893 1.00 98.56 83 VAL A O 1
ATOM 651 N N . GLN A 1 84 ? -11.889 -0.106 -2.443 1.00 98.44 84 GLN A N 1
ATOM 652 C CA . GLN A 1 84 ? -13.007 0.348 -1.628 1.00 98.44 84 GLN A CA 1
ATOM 653 C C . GLN A 1 84 ? -13.197 -0.531 -0.391 1.00 98.44 84 GLN A C 1
ATOM 655 O O . GLN A 1 84 ? -13.337 -0.008 0.713 1.00 98.44 84 GLN A O 1
ATOM 660 N N . HIS A 1 85 ? -13.165 -1.854 -0.555 1.00 98.38 85 HIS A N 1
ATOM 661 C CA . HIS A 1 85 ? -13.343 -2.785 0.553 1.00 98.38 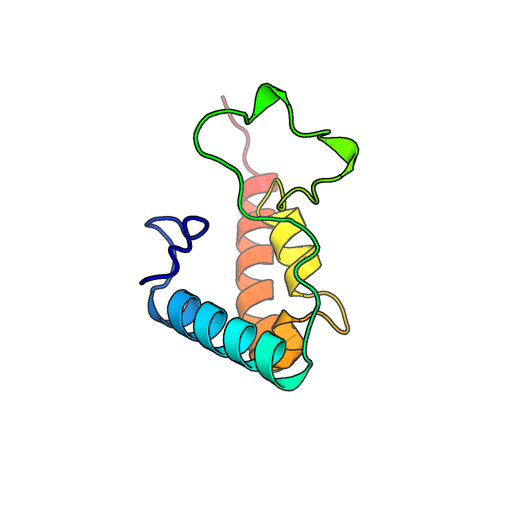85 HIS A CA 1
ATOM 662 C C . HIS A 1 85 ? -12.173 -2.723 1.544 1.00 98.38 85 HIS A C 1
ATOM 664 O O . HIS A 1 85 ? -12.367 -2.456 2.729 1.00 98.38 85 HIS A O 1
ATOM 670 N N . PHE A 1 86 ? -10.944 -2.916 1.061 1.00 98.38 86 PHE A N 1
ATOM 671 C CA . PHE A 1 86 ? -9.752 -2.924 1.904 1.00 98.38 86 PHE A CA 1
ATOM 672 C C . PHE A 1 86 ? -9.530 -1.564 2.572 1.00 98.38 86 PHE A C 1
ATOM 674 O O . PHE A 1 86 ? -9.265 -1.508 3.773 1.00 98.38 86 PHE A O 1
ATOM 681 N N . GLY A 1 87 ? -9.695 -0.472 1.824 1.00 98.44 87 GLY A N 1
ATOM 682 C CA . GLY A 1 87 ? -9.576 0.880 2.358 1.00 98.44 87 GLY A CA 1
ATOM 683 C C . GLY A 1 87 ? -10.631 1.190 3.421 1.00 98.44 87 GLY A C 1
ATOM 684 O O . GLY A 1 87 ? -10.286 1.709 4.479 1.00 98.44 87 GLY A O 1
ATOM 685 N N . GLY A 1 88 ? -11.884 0.769 3.214 1.00 98.44 88 GLY A N 1
ATOM 686 C CA . GLY A 1 88 ? -12.954 0.922 4.206 1.00 98.44 88 GLY A CA 1
ATOM 687 C C . GLY A 1 88 ? -12.665 0.202 5.530 1.00 98.44 88 GLY A C 1
ATOM 688 O O . GLY A 1 88 ? -12.961 0.732 6.599 1.00 98.44 88 GLY A O 1
ATOM 689 N N . THR A 1 89 ? -12.004 -0.965 5.499 1.00 98.31 89 THR A N 1
ATOM 690 C CA . THR A 1 89 ? -11.580 -1.636 6.747 1.00 98.31 89 THR A CA 1
ATOM 691 C C . THR A 1 89 ? -10.535 -0.826 7.522 1.00 98.31 89 THR A C 1
ATOM 693 O O . THR A 1 89 ? -10.587 -0.782 8.749 1.00 98.31 89 THR A O 1
ATOM 696 N N . ARG A 1 90 ? -9.631 -0.122 6.826 1.00 98.19 90 ARG A N 1
ATOM 697 C CA . ARG A 1 90 ? -8.660 0.783 7.461 1.00 98.19 90 ARG A CA 1
ATOM 698 C C . ARG A 1 90 ? -9.334 2.045 7.992 1.00 98.19 90 ARG A C 1
ATOM 700 O O . ARG A 1 90 ? -8.967 2.501 9.067 1.00 98.19 90 ARG A O 1
ATOM 707 N N . GLU A 1 91 ? -10.330 2.592 7.288 1.00 98.38 91 GLU A N 1
ATOM 708 C CA . GLU A 1 91 ? -11.131 3.721 7.794 1.00 98.38 91 GLU A CA 1
ATOM 709 C C . GLU A 1 91 ? -11.788 3.379 9.133 1.00 98.38 91 GLU A C 1
ATOM 711 O O . GLU A 1 91 ? -11.734 4.184 10.059 1.00 98.38 91 GLU A O 1
ATOM 716 N N . HIS A 1 92 ? -12.341 2.170 9.262 1.00 98.31 92 HIS A N 1
ATOM 717 C CA . HIS A 1 92 ? -12.922 1.707 10.520 1.00 98.31 92 HIS A CA 1
ATOM 718 C C . HIS A 1 92 ? -11.886 1.631 11.655 1.00 98.3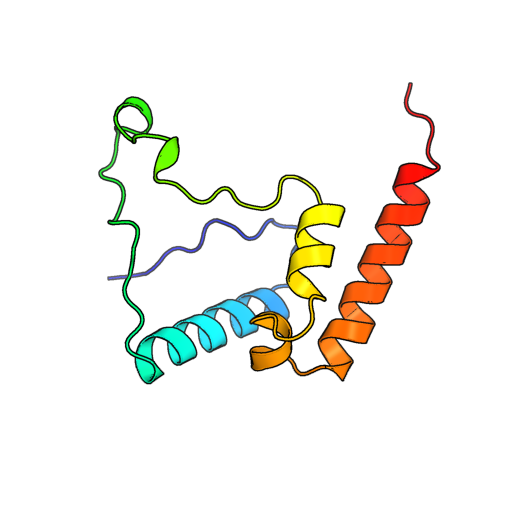1 92 HIS A C 1
ATOM 720 O O . HIS A 1 92 ? -12.132 2.137 12.748 1.00 98.31 92 HIS A O 1
ATOM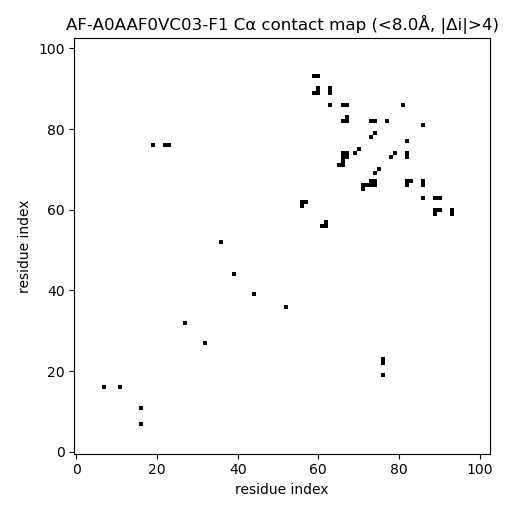 726 N N . GLU A 1 93 ? -10.705 1.061 11.398 1.00 97.81 93 GLU A N 1
ATOM 727 C CA . GLU A 1 93 ? -9.609 1.011 12.381 1.00 97.81 93 GLU A CA 1
ATOM 728 C C . GLU A 1 93 ? -9.153 2.409 12.815 1.00 97.81 93 GLU A C 1
ATOM 730 O O . GLU A 1 93 ? -8.950 2.656 14.004 1.00 97.81 93 GLU A O 1
ATOM 735 N N . ILE A 1 94 ? -9.032 3.340 11.864 1.00 98.12 94 ILE A N 1
ATOM 736 C CA . ILE A 1 94 ? -8.672 4.735 12.139 1.00 98.12 94 ILE A CA 1
ATOM 737 C C . ILE A 1 94 ? -9.722 5.386 13.046 1.00 98.12 94 ILE A C 1
ATOM 739 O O . ILE A 1 94 ? -9.352 6.039 14.016 1.00 98.12 94 ILE A O 1
ATOM 743 N N . GLN A 1 95 ? -11.013 5.190 12.766 1.00 97.56 95 GLN A N 1
ATOM 744 C CA . GLN A 1 95 ? -12.098 5.750 13.580 1.00 97.56 95 GLN A CA 1
ATOM 745 C C . GLN A 1 95 ? -12.067 5.233 15.022 1.00 97.56 95 GLN A C 1
ATOM 747 O O . GLN A 1 95 ? -12.240 6.018 15.951 1.00 97.56 95 GLN A O 1
ATOM 752 N N . LEU A 1 96 ? -11.820 3.932 15.217 1.00 97.25 96 LEU A N 1
ATOM 753 C CA . LEU A 1 96 ? -11.684 3.342 16.552 1.00 97.25 96 LEU A CA 1
ATOM 754 C C . LEU A 1 96 ? -10.481 3.929 17.303 1.00 97.25 96 LEU A C 1
ATOM 756 O O . LEU A 1 96 ? -10.589 4.290 18.476 1.00 97.25 96 LEU A O 1
ATOM 760 N N . TRP A 1 97 ? -9.344 4.067 16.619 1.00 96.19 97 TRP A N 1
ATOM 761 C CA . TRP A 1 97 ? -8.141 4.661 17.197 1.00 96.19 97 TRP A CA 1
ATOM 762 C C . TRP A 1 97 ? -8.345 6.130 17.589 1.00 96.19 97 TRP A C 1
ATOM 764 O O . TRP A 1 97 ? -7.973 6.527 18.688 1.00 96.19 97 TRP A O 1
ATOM 774 N N . GLU A 1 98 ? -8.983 6.936 16.736 1.00 95.19 98 GLU A N 1
ATOM 775 C CA . GLU A 1 98 ? -9.224 8.366 16.993 1.00 95.19 98 GLU A CA 1
ATOM 776 C C . GLU A 1 98 ? -10.172 8.623 18.180 1.00 95.19 98 GLU A C 1
ATOM 778 O O . GLU A 1 98 ? -10.145 9.706 18.762 1.00 95.19 98 GLU A O 1
ATOM 783 N N . GLN A 1 99 ? -10.990 7.639 18.564 1.00 95.31 99 GLN A N 1
ATOM 784 C CA . GLN A 1 99 ? -11.878 7.709 19.732 1.00 95.31 99 GLN A CA 1
ATOM 785 C C . GLN A 1 99 ? -11.216 7.221 21.029 1.00 95.31 99 GLN A C 1
ATOM 787 O O . GLN A 1 99 ? -11.822 7.302 22.099 1.00 95.31 99 GLN A O 1
ATOM 792 N N . THR A 1 100 ? -9.992 6.700 20.951 1.00 95.44 100 THR A N 1
ATOM 793 C CA . THR A 1 100 ? -9.285 6.133 22.099 1.00 95.44 100 THR A CA 1
ATOM 794 C C . THR A 1 100 ? -8.561 7.235 22.874 1.00 95.44 100 THR A C 1
ATOM 796 O O . THR A 1 100 ? -7.838 8.044 22.295 1.00 95.44 100 THR A O 1
ATOM 799 N N . VAL A 1 101 ? -8.727 7.255 24.199 1.00 93.56 101 VAL A N 1
ATOM 800 C CA . VAL A 1 101 ? -7.947 8.118 25.098 1.00 93.56 101 VAL A CA 1
ATOM 801 C C . VAL A 1 101 ? -6.706 7.349 25.530 1.00 93.56 101 VAL A C 1
ATOM 803 O O . VAL A 1 101 ? -6.814 6.225 26.013 1.00 93.56 101 VAL A O 1
ATOM 806 N N . THR A 1 102 ? -5.536 7.943 25.329 1.00 92.06 102 THR A N 1
ATOM 807 C CA . THR A 1 102 ? -4.253 7.388 25.773 1.00 92.06 102 THR A CA 1
ATOM 808 C C . THR A 1 102 ? -3.870 7.972 27.133 1.00 92.06 102 THR A C 1
ATOM 810 O O . THR A 1 102 ? -4.210 9.126 27.399 1.00 92.06 102 THR A O 1
ATOM 813 N N . ASP A 1 103 ? -3.167 7.188 27.953 1.00 84.75 103 ASP A N 1
ATOM 814 C CA . ASP A 1 103 ? -2.611 7.613 29.251 1.00 84.75 103 ASP A CA 1
ATOM 815 C C . ASP A 1 103 ? -1.641 8.807 29.148 1.00 84.75 103 ASP A C 1
ATOM 817 O O . ASP A 1 103 ? -0.967 8.952 28.095 1.00 84.75 103 ASP A O 1
#

Secondary structure (DSSP, 8-state):
---------TTS-HHHHHHHHHHHHHHHHHTT----SPPPPTT-STTS-GGGSPPPPSSHHHHHHHHHSTT-HHHHHH-HHHHHHHHHHHHHHHHHHHTPPP-

InterPro domains:
  IPR008146 Glutamine synthetase, catalytic domain [PF00120] (1-103)
  IPR008146 Glutamine synthetase, catalytic domain [PS51987] (1-103)
  IPR014746 Glutamine synthetase/guanido kinase, catalytic domain [SSF55931] (1-103)

Mean predicted aligned error: 5.36 Å

Organism: NCBI:txid3049424

Solvent-accessible surface area (backbone atoms only — not comparable to full-atom values): 6688 Å² total; per-residue (Å²): 140,87,87,86,82,81,79,76,58,95,88,52,60,66,68,61,52,51,51,48,53,52,52,54,50,49,53,36,60,78,65,64,59,81,77,90,67,74,84,79,67,94,86,55,77,85,76,51,65,66,88,80,55,85,77,75,67,91,44,70,65,54,42,40,54,57,44,57,37,89,88,18,72,48,33,75,75,60,32,63,67,50,35,53,54,59,38,50,56,52,51,52,54,49,55,56,55,74,71,56,85,78,136

Nearest PDB structures (foldseek):
  1m9y-assembly1_D  TM=2.438E-01  e=5.623E+00  Human immunodeficiency virus 1